Protein AF-A0A4U0RV69-F1 (afdb_monomer_lite)

Sequence (182 aa):
MWKTAVYDDPFEPPRWTAVFDYGVPEGLLGAFHQALDADYTAGDGYLSSDQPLAAAYLPLLNAGWTHAIGDRQQAFTAPGKLARLTHTHGLLRDDSFGWRLLAGPADSGGHWTAAFTARRPPQLIAAFTRALASPEPLARTADQLPLDNRPHLTITPTPAPTARTTNAPPTLRVPDPALPGG

InterPro domains:
  IPR005523 Domain of unknown function DUF317, SPDY [PF03771] (1-39)
  IPR005523 Domain of unknown function DUF317, SPDY [PF03771] (79-137)

Radius of gyration: 25.89 Å; chains: 1; bounding box: 80×69×62 Å

Organism: NCBI:txid2571141

pLDDT: mean 82.36, std 12.57, range [42.88, 96.06]

Secondary structure (DSSP, 8-state):
-EEEEE-SSTTSPPSEEEEE-TTS-HHHHHHHHHHHHHHHHHSGGGT---S-GGGGTHHHHHTT-EEEE-SSEEEEE-TTSSEEEEEE-SS--TTS--EEEEES-GGGT-SEEEEE-TTS-HHHHHHHHHHHH--PPPP--GGGS-GGGGGG----PPPPP------PPP---PPPPPPPP-

Structure (mmCIF, N/CA/C/O backbone):
data_AF-A0A4U0RV69-F1
#
_entry.id   AF-A0A4U0RV69-F1
#
loop_
_atom_site.group_PDB
_atom_site.id
_atom_site.type_symbol
_atom_site.label_atom_id
_atom_site.label_alt_id
_atom_site.label_comp_id
_atom_site.label_asym_id
_atom_site.label_entity_id
_atom_site.label_seq_id
_atom_site.pdbx_PDB_ins_code
_atom_site.Cartn_x
_atom_site.Cartn_y
_atom_site.Cartn_z
_atom_site.occupancy
_atom_site.B_iso_or_equiv
_atom_site.auth_seq_id
_atom_site.auth_comp_id
_atom_site.auth_asym_id
_atom_site.auth_atom_id
_atom_site.pdbx_PDB_model_num
ATOM 1 N N . MET A 1 1 ? 4.462 -12.480 9.997 1.00 82.31 1 MET A N 1
ATOM 2 C CA . MET A 1 1 ? 5.358 -11.961 8.982 1.00 82.31 1 MET A CA 1
ATOM 3 C C . MET A 1 1 ? 5.117 -12.810 7.767 1.00 82.31 1 MET A C 1
ATOM 5 O O . MET A 1 1 ? 5.396 -14.003 7.782 1.00 82.31 1 MET A O 1
ATOM 9 N N . TRP A 1 2 ? 4.519 -12.191 6.764 1.00 88.88 2 TRP A N 1
ATOM 10 C CA . TRP A 1 2 ? 4.210 -12.796 5.483 1.00 88.88 2 TRP A CA 1
ATOM 11 C C . TRP A 1 2 ? 5.180 -12.239 4.454 1.00 88.88 2 TRP A C 1
ATOM 13 O O . TRP A 1 2 ? 5.483 -11.044 4.457 1.00 88.88 2 TRP A O 1
ATOM 23 N N . LYS A 1 3 ? 5.677 -13.104 3.576 1.00 92.12 3 LYS A N 1
ATOM 24 C CA . LYS A 1 3 ? 6.551 -12.712 2.476 1.00 92.12 3 LYS A CA 1
ATOM 25 C C . LYS A 1 3 ? 6.004 -13.305 1.189 1.00 92.12 3 LYS A C 1
ATOM 27 O O . LYS A 1 3 ? 5.800 -14.511 1.106 1.00 92.12 3 LYS A O 1
ATOM 32 N N . THR A 1 4 ? 5.816 -12.458 0.188 1.00 91.88 4 THR A N 1
ATOM 33 C CA . THR A 1 4 ? 5.532 -12.870 -1.187 1.00 91.88 4 THR A CA 1
ATOM 34 C C . THR A 1 4 ? 6.711 -12.445 -2.043 1.00 91.88 4 THR A C 1
ATOM 36 O O . THR A 1 4 ? 7.092 -11.275 -2.040 1.00 91.88 4 THR A O 1
ATOM 39 N N . ALA A 1 5 ? 7.317 -13.396 -2.740 1.00 91.69 5 ALA A N 1
ATOM 40 C CA . ALA A 1 5 ? 8.430 -13.152 -3.641 1.00 91.69 5 ALA A CA 1
ATOM 41 C C . ALA A 1 5 ? 8.096 -13.777 -4.990 1.00 91.69 5 ALA A C 1
ATOM 43 O O . ALA A 1 5 ? 7.634 -14.915 -5.042 1.00 91.69 5 ALA A O 1
ATOM 44 N N . VAL A 1 6 ? 8.304 -13.010 -6.053 1.00 89.06 6 VAL A N 1
ATOM 45 C CA . VAL A 1 6 ? 8.087 -13.459 -7.425 1.00 89.06 6 VAL A CA 1
ATOM 46 C C . VAL A 1 6 ? 9.431 -13.569 -8.114 1.00 89.06 6 VAL A C 1
ATOM 48 O O . VAL A 1 6 ? 10.273 -12.683 -7.973 1.00 89.06 6 VAL A O 1
ATOM 51 N N . TYR A 1 7 ? 9.607 -14.658 -8.848 1.00 88.88 7 TYR A N 1
ATOM 52 C CA . TYR A 1 7 ? 10.827 -15.024 -9.550 1.00 88.88 7 TYR A CA 1
A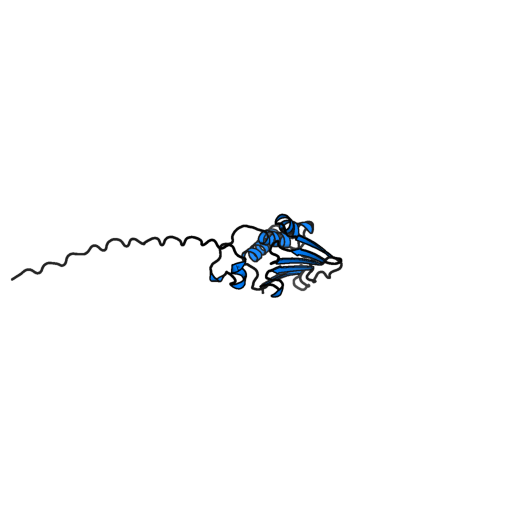TOM 53 C C . TYR A 1 7 ? 10.539 -15.066 -11.050 1.00 88.88 7 TYR A C 1
ATOM 55 O O . TYR A 1 7 ? 9.455 -15.488 -11.446 1.00 88.88 7 TYR A O 1
ATOM 63 N N . ASP A 1 8 ? 11.494 -14.593 -11.848 1.00 83.00 8 ASP A N 1
ATOM 64 C CA . ASP A 1 8 ? 11.508 -14.817 -13.301 1.00 83.00 8 ASP A CA 1
ATOM 65 C C . ASP A 1 8 ? 12.097 -16.211 -13.574 1.00 83.00 8 ASP A C 1
ATOM 67 O O . ASP A 1 8 ? 11.478 -17.059 -14.207 1.00 83.00 8 ASP A O 1
ATOM 71 N N . ASP A 1 9 ? 13.251 -16.477 -12.951 1.00 82.69 9 ASP A N 1
ATOM 72 C CA . ASP A 1 9 ? 13.915 -17.775 -12.880 1.00 82.69 9 ASP A CA 1
ATOM 73 C C . ASP A 1 9 ? 14.037 -18.224 -11.405 1.00 82.69 9 ASP A C 1
ATOM 75 O O . ASP A 1 9 ? 14.384 -17.408 -10.542 1.00 82.69 9 ASP A O 1
ATOM 79 N N . PRO A 1 10 ? 13.749 -19.499 -11.071 1.00 83.50 10 PRO A N 1
ATOM 80 C CA . PRO A 1 10 ? 13.739 -19.993 -9.690 1.00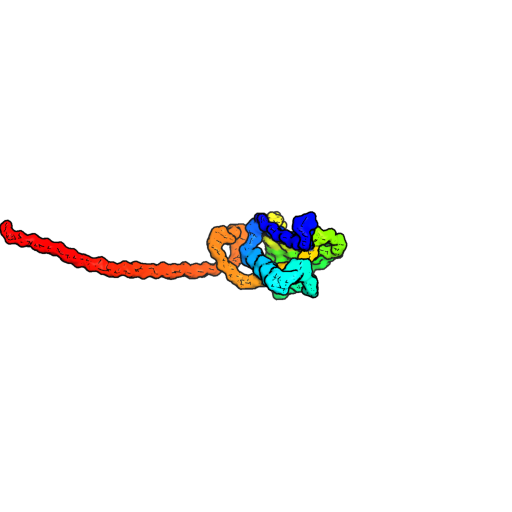 83.50 10 PRO A CA 1
ATOM 81 C C . PRO A 1 10 ? 15.110 -19.989 -8.992 1.00 83.50 10 PRO A C 1
ATOM 83 O O . PRO A 1 10 ? 15.160 -20.131 -7.769 1.00 83.50 10 PRO A O 1
ATOM 86 N N . PHE A 1 11 ? 16.210 -19.845 -9.733 1.00 86.19 11 PHE A N 1
ATOM 87 C CA . PHE A 1 11 ? 17.573 -19.791 -9.201 1.00 86.19 11 PHE A CA 1
ATOM 88 C C . PHE A 1 11 ? 18.143 -18.368 -9.149 1.00 86.19 11 PHE A C 1
ATOM 90 O O . PHE A 1 11 ? 19.214 -18.158 -8.573 1.00 86.19 11 PHE A O 1
ATOM 97 N N . GLU A 1 12 ? 17.435 -17.383 -9.702 1.00 85.25 12 GLU A N 1
ATOM 98 C CA . GLU A 1 12 ? 17.806 -15.974 -9.624 1.00 85.25 12 GLU A CA 1
ATOM 99 C C . GLU A 1 12 ? 17.235 -15.285 -8.372 1.00 85.25 12 GLU A C 1
ATOM 101 O O . GLU A 1 12 ? 16.312 -15.786 -7.718 1.00 85.25 12 GLU A O 1
ATOM 106 N N . PRO A 1 13 ? 17.768 -14.108 -7.986 1.00 85.12 13 PRO A N 1
ATOM 107 C CA . PRO A 1 13 ? 17.106 -13.256 -7.011 1.00 85.12 13 PRO A CA 1
ATOM 108 C C . PRO A 1 13 ? 15.658 -12.956 -7.429 1.00 85.12 13 PRO A C 1
ATOM 110 O O . PRO A 1 13 ? 15.371 -12.817 -8.620 1.00 85.12 13 PRO A O 1
ATOM 113 N N . PRO A 1 14 ? 14.734 -12.799 -6.466 1.00 88.00 14 PRO A N 1
ATOM 114 C CA . PRO A 1 14 ? 13.351 -12.514 -6.795 1.00 88.00 14 PRO A CA 1
ATOM 115 C C . PRO A 1 14 ? 13.258 -11.199 -7.564 1.00 88.00 14 PRO A C 1
ATOM 117 O O . PRO A 1 14 ? 13.802 -10.174 -7.146 1.00 88.00 14 PRO A O 1
ATOM 120 N N . ARG A 1 15 ? 12.488 -11.217 -8.648 1.00 88.44 15 ARG A N 1
ATOM 121 C CA . ARG A 1 15 ? 12.177 -10.045 -9.461 1.00 88.44 15 ARG A CA 1
ATOM 122 C C . ARG A 1 15 ? 11.581 -8.919 -8.622 1.00 88.44 15 ARG A C 1
ATOM 124 O O . ARG A 1 15 ? 11.888 -7.750 -8.845 1.00 88.44 15 ARG A O 1
ATOM 131 N N . TRP A 1 16 ? 10.744 -9.268 -7.648 1.00 92.00 16 TRP A N 1
ATOM 132 C CA . TRP A 1 16 ? 10.318 -8.358 -6.593 1.00 92.00 16 TRP A CA 1
ATOM 133 C C . TRP A 1 16 ? 9.903 -9.121 -5.337 1.00 92.00 16 TRP A C 1
ATOM 135 O O . TRP A 1 16 ? 9.567 -10.304 -5.366 1.00 92.00 16 TRP A O 1
ATOM 145 N N . THR A 1 17 ? 9.911 -8.421 -4.204 1.00 92.88 17 THR A N 1
ATOM 146 C CA . THR A 1 17 ? 9.474 -8.955 -2.911 1.00 92.88 17 THR A CA 1
ATOM 147 C C . THR A 1 17 ? 8.491 -7.998 -2.237 1.00 92.88 17 THR A C 1
ATOM 149 O O . THR A 1 17 ? 8.628 -6.771 -2.291 1.00 92.88 17 THR A O 1
ATOM 152 N N . ALA A 1 18 ? 7.480 -8.562 -1.585 1.00 93.69 18 ALA A N 1
ATOM 153 C CA . ALA A 1 18 ? 6.586 -7.907 -0.644 1.00 93.69 18 ALA A CA 1
ATOM 154 C C . ALA A 1 18 ? 6.718 -8.563 0.729 1.00 93.69 18 ALA A C 1
ATOM 156 O O . ALA A 1 18 ? 6.696 -9.787 0.843 1.00 93.69 18 ALA A O 1
ATOM 157 N N . VAL A 1 19 ? 6.867 -7.741 1.762 1.00 94.06 19 VAL A N 1
ATOM 158 C CA . VAL A 1 19 ? 6.947 -8.176 3.154 1.00 94.06 19 VAL A CA 1
ATOM 159 C C . VAL A 1 19 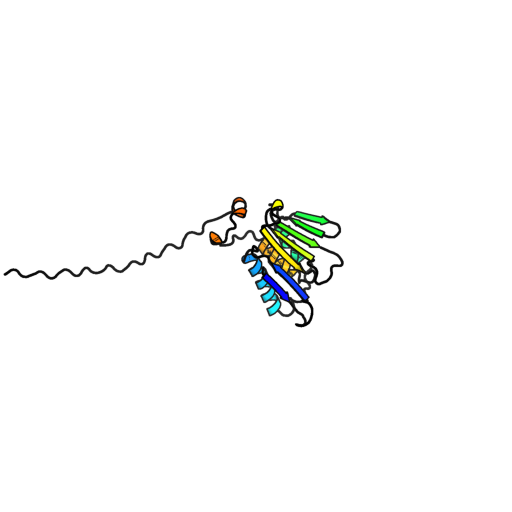? 5.869 -7.460 3.946 1.00 94.06 19 VAL A C 1
ATOM 161 O O . VAL A 1 19 ? 5.712 -6.246 3.822 1.00 94.06 19 VAL A O 1
ATOM 164 N N . PHE A 1 20 ? 5.158 -8.214 4.771 1.00 92.69 20 PHE A N 1
ATOM 165 C CA . PHE A 1 20 ? 4.079 -7.732 5.619 1.00 92.69 20 PHE A CA 1
ATOM 166 C C . PHE A 1 20 ? 4.298 -8.239 7.039 1.00 92.69 20 PHE A C 1
ATOM 168 O O . PHE A 1 20 ? 4.572 -9.426 7.253 1.00 92.69 20 PHE A O 1
ATOM 175 N N . ASP A 1 21 ? 4.174 -7.357 8.019 1.00 90.00 21 ASP A N 1
ATOM 176 C CA . ASP A 1 21 ? 4.198 -7.757 9.421 1.00 90.00 21 ASP A CA 1
ATOM 177 C C . ASP A 1 21 ? 2.917 -8.525 9.820 1.00 90.00 21 ASP A C 1
ATOM 179 O O . ASP A 1 21 ? 1.919 -8.514 9.102 1.00 90.00 21 ASP A O 1
ATOM 183 N N . TYR A 1 22 ? 2.932 -9.219 10.962 1.00 81.69 22 TYR A N 1
ATOM 184 C CA . TYR A 1 22 ? 1.778 -9.936 11.517 1.00 81.69 22 TYR A CA 1
ATOM 185 C C . TYR A 1 22 ? 0.579 -9.022 11.800 1.00 81.69 22 TYR A C 1
ATOM 187 O O . TYR A 1 22 ? -0.550 -9.497 11.770 1.00 81.69 22 TYR A O 1
ATOM 195 N N . GLY A 1 23 ? 0.812 -7.734 12.064 1.00 82.56 23 GLY A N 1
ATOM 196 C CA . GLY A 1 23 ? -0.250 -6.774 12.366 1.00 82.56 23 GLY A CA 1
ATOM 197 C C . GLY A 1 23 ? -0.960 -6.185 11.143 1.00 82.56 23 GLY A C 1
ATOM 198 O O . GLY A 1 23 ? -1.872 -5.381 11.323 1.00 82.56 23 GLY A O 1
ATOM 199 N N . VAL A 1 24 ? -0.551 -6.533 9.913 1.00 86.44 24 VAL A N 1
ATOM 200 C CA . VAL A 1 24 ? -1.219 -6.042 8.698 1.00 86.44 24 VAL A CA 1
ATOM 201 C C . VAL A 1 24 ? -2.630 -6.637 8.621 1.00 86.44 24 VAL A C 1
ATOM 203 O O . VAL A 1 24 ? -2.755 -7.862 8.598 1.00 86.44 24 VAL A O 1
ATOM 206 N N . PRO A 1 25 ? -3.688 -5.807 8.537 1.00 86.12 25 PRO A N 1
ATOM 207 C CA . PRO A 1 25 ? -5.055 -6.299 8.438 1.00 86.12 25 PRO A CA 1
ATOM 208 C C . PRO A 1 25 ? -5.289 -7.242 7.253 1.00 86.12 25 PRO A C 1
ATOM 210 O O . PRO A 1 25 ? -4.842 -6.979 6.134 1.00 86.12 25 PRO A O 1
ATOM 213 N N . GLU A 1 26 ? -6.084 -8.285 7.483 1.00 86.31 26 GLU A N 1
ATOM 214 C CA . GLU A 1 26 ? -6.423 -9.323 6.507 1.00 86.31 26 GLU A CA 1
ATOM 215 C C . GLU A 1 26 ? -7.032 -8.763 5.219 1.00 86.31 26 GLU A C 1
ATOM 217 O O . GLU A 1 26 ? -6.685 -9.221 4.135 1.00 86.31 26 GLU A O 1
ATOM 222 N N . GLY A 1 27 ? -7.866 -7.722 5.307 1.00 87.00 27 GLY A N 1
ATOM 223 C CA . GLY A 1 27 ? -8.446 -7.078 4.126 1.00 87.00 27 GLY A CA 1
ATOM 224 C C . GLY A 1 27 ? -7.405 -6.425 3.209 1.00 87.00 27 GLY A C 1
ATOM 225 O O . GLY A 1 27 ? -7.550 -6.464 1.990 1.00 87.00 27 GLY A O 1
ATOM 226 N N . LEU A 1 28 ? -6.317 -5.881 3.770 1.00 90.88 28 LEU A N 1
ATOM 227 C CA . LEU A 1 28 ? -5.228 -5.307 2.971 1.00 90.88 28 LEU A CA 1
ATOM 228 C C . LEU A 1 28 ? -4.410 -6.399 2.283 1.00 90.88 28 LEU A C 1
ATOM 230 O O . LEU A 1 28 ? -4.051 -6.263 1.113 1.00 90.88 28 LEU A O 1
ATOM 234 N N . LEU A 1 29 ? -4.127 -7.482 3.010 1.00 91.25 29 LEU A N 1
ATOM 235 C CA . LEU A 1 29 ? -3.412 -8.631 2.467 1.00 91.25 29 LEU A CA 1
ATOM 236 C C . LEU A 1 29 ? -4.235 -9.307 1.359 1.00 91.25 29 LEU A C 1
ATOM 238 O O . LEU A 1 29 ? -3.716 -9.553 0.274 1.00 91.25 29 LEU A O 1
ATOM 242 N N . GLY A 1 30 ? -5.535 -9.500 1.596 1.00 91.75 30 GLY A N 1
ATOM 243 C CA . GLY A 1 30 ? -6.481 -10.053 0.631 1.00 91.75 30 GLY A CA 1
ATOM 244 C C . GLY A 1 30 ? -6.583 -9.213 -0.639 1.00 91.75 30 GLY A C 1
ATOM 245 O O . GLY A 1 30 ? -6.475 -9.762 -1.729 1.00 91.75 30 GLY A O 1
ATOM 246 N N . ALA A 1 31 ? -6.693 -7.886 -0.527 1.00 92.75 31 ALA A N 1
ATOM 247 C CA . ALA A 1 31 ? -6.717 -7.003 -1.695 1.00 92.75 31 ALA A CA 1
ATOM 248 C C . ALA A 1 31 ? -5.420 -7.076 -2.521 1.00 92.75 31 ALA A C 1
ATOM 250 O O . ALA A 1 31 ? -5.464 -7.053 -3.752 1.00 92.75 31 ALA A O 1
ATOM 251 N N . PHE A 1 32 ? -4.262 -7.191 -1.860 1.00 93.94 32 PHE A N 1
ATOM 252 C CA . PHE A 1 32 ? -2.979 -7.377 -2.540 1.00 93.94 32 PHE A CA 1
ATOM 253 C C . PHE A 1 32 ? -2.918 -8.718 -3.280 1.00 93.94 32 PHE A C 1
ATOM 255 O O . PHE A 1 32 ? -2.551 -8.751 -4.454 1.00 93.94 32 PHE A O 1
ATOM 262 N N . HIS A 1 33 ? -3.284 -9.820 -2.619 1.00 93.69 33 HIS A N 1
ATOM 263 C CA . HIS A 1 33 ? -3.243 -11.149 -3.234 1.00 93.69 33 HIS A CA 1
ATOM 264 C C . HIS A 1 33 ? -4.304 -11.333 -4.314 1.00 93.69 33 HIS A C 1
ATOM 266 O O . HIS A 1 33 ? -4.022 -11.989 -5.306 1.00 93.69 33 HIS A O 1
ATOM 272 N N . GLN A 1 34 ? -5.472 -10.706 -4.186 1.00 94.25 34 GLN A N 1
ATOM 273 C CA . GLN A 1 34 ? -6.495 -10.715 -5.229 1.00 94.25 34 GLN A CA 1
ATOM 274 C C . GLN A 1 34 ? -6.025 -9.984 -6.492 1.00 94.25 34 GLN A C 1
ATOM 276 O O . GLN A 1 34 ? -6.253 -10.463 -7.598 1.00 94.25 34 GLN A O 1
ATOM 281 N N . ALA A 1 35 ? -5.348 -8.841 -6.345 1.00 93.06 35 ALA A N 1
ATOM 282 C CA . ALA A 1 35 ? -4.754 -8.149 -7.487 1.00 93.06 35 ALA A CA 1
ATOM 283 C C . ALA A 1 35 ? -3.627 -8.973 -8.126 1.00 93.06 35 ALA A C 1
ATOM 285 O O . ALA A 1 35 ? -3.537 -9.043 -9.346 1.00 93.06 35 ALA A O 1
ATOM 286 N N . LEU A 1 36 ? -2.807 -9.637 -7.304 1.00 92.75 36 LEU A N 1
ATOM 287 C CA . LEU A 1 36 ? -1.762 -10.538 -7.785 1.00 92.75 36 LEU A CA 1
ATOM 288 C C . LEU A 1 36 ? -2.338 -11.724 -8.570 1.00 92.75 36 LEU A C 1
ATOM 290 O O . LEU A 1 36 ? -1.811 -12.059 -9.624 1.00 92.75 36 LEU A O 1
ATOM 294 N N . ASP A 1 37 ? -3.407 -12.338 -8.069 1.00 93.81 37 ASP A N 1
ATOM 295 C CA . ASP A 1 37 ? -4.096 -13.462 -8.711 1.00 93.81 37 ASP A CA 1
ATOM 296 C C . ASP A 1 37 ? -4.745 -13.055 -10.042 1.00 93.81 37 ASP A C 1
ATOM 298 O O . ASP A 1 37 ? -4.617 -13.758 -11.047 1.00 93.81 37 ASP A O 1
ATOM 302 N N . ALA A 1 38 ? -5.371 -11.875 -10.081 1.00 91.06 38 ALA A N 1
ATOM 303 C CA . ALA A 1 38 ? -5.932 -11.317 -11.306 1.00 91.06 38 ALA A CA 1
ATOM 304 C C . ALA A 1 38 ? -4.846 -11.059 -12.363 1.00 91.06 38 ALA A C 1
ATOM 306 O O . ALA A 1 38 ? -5.008 -11.461 -13.515 1.00 91.06 38 ALA A O 1
ATOM 307 N N . ASP A 1 39 ? -3.729 -10.443 -11.965 1.00 90.19 39 ASP A N 1
ATOM 308 C CA . ASP A 1 39 ? -2.601 -10.171 -12.859 1.00 90.19 39 ASP A CA 1
ATOM 309 C C . ASP A 1 39 ? -1.943 -11.467 -13.352 1.00 90.19 39 ASP A C 1
ATOM 311 O O . ASP A 1 39 ? -1.604 -11.558 -14.528 1.00 90.19 39 ASP A O 1
ATOM 315 N N . TYR A 1 40 ? -1.801 -12.468 -12.478 1.00 88.56 40 TYR A N 1
ATOM 316 C CA . TYR A 1 40 ? -1.278 -13.794 -12.817 1.00 88.56 40 TYR A CA 1
ATOM 317 C C . TYR A 1 40 ? -2.178 -14.532 -13.813 1.00 88.56 40 TYR A C 1
ATOM 319 O O . TYR A 1 40 ? -1.701 -15.116 -14.783 1.00 88.56 40 TYR A O 1
ATOM 327 N N . THR A 1 41 ? -3.495 -14.473 -13.610 1.00 90.62 41 THR A N 1
ATOM 328 C CA . THR A 1 41 ? -4.474 -15.112 -14.501 1.00 90.62 41 THR A CA 1
ATOM 329 C C . THR A 1 41 ? -4.541 -14.420 -15.865 1.00 90.62 41 THR A C 1
ATOM 331 O O . THR A 1 41 ? -4.780 -15.071 -16.882 1.00 90.62 41 THR A O 1
ATOM 334 N N . ALA A 1 42 ? -4.328 -13.102 -15.903 1.00 87.50 42 ALA A N 1
ATOM 335 C CA . ALA A 1 42 ? -4.322 -12.318 -17.135 1.00 87.50 42 ALA A CA 1
ATOM 336 C C . ALA A 1 42 ? -3.029 -12.473 -17.960 1.00 87.50 42 ALA A C 1
ATOM 338 O O . ALA A 1 42 ? -3.030 -12.133 -19.145 1.00 87.50 42 ALA A O 1
ATOM 339 N N . GLY A 1 43 ? -1.942 -12.973 -17.362 1.00 86.69 43 GLY A N 1
ATOM 340 C CA . GLY A 1 43 ? -0.644 -13.176 -18.006 1.00 86.69 43 GLY A CA 1
ATOM 341 C C . GLY A 1 43 ? 0.507 -12.658 -17.143 1.00 86.69 43 GLY A C 1
ATOM 342 O O . GLY A 1 43 ? 0.538 -12.868 -15.938 1.00 86.69 43 GLY A O 1
ATOM 343 N N . ASP A 1 44 ? 1.455 -11.940 -17.746 1.00 84.31 44 ASP A N 1
ATOM 344 C CA . ASP A 1 44 ? 2.697 -11.519 -17.075 1.00 84.31 44 ASP A CA 1
ATOM 345 C C . ASP A 1 44 ? 2.602 -10.150 -16.367 1.00 84.31 44 ASP A C 1
ATOM 347 O O . ASP A 1 44 ? 3.618 -9.563 -15.977 1.00 84.31 44 ASP A O 1
ATOM 351 N N . GLY A 1 45 ? 1.389 -9.619 -16.164 1.00 80.88 45 GLY A N 1
ATOM 352 C CA . GLY A 1 45 ? 1.162 -8.308 -15.528 1.00 80.88 45 GLY A CA 1
ATOM 353 C C . GLY A 1 45 ? 1.705 -8.218 -14.094 1.00 80.88 45 GLY A C 1
ATOM 354 O O . GLY A 1 45 ? 2.063 -7.146 -13.601 1.00 80.88 45 GLY A O 1
ATOM 355 N N . TYR A 1 46 ? 1.860 -9.367 -13.434 1.00 82.00 46 TYR A N 1
ATOM 356 C CA . TYR A 1 46 ? 2.465 -9.473 -12.109 1.00 82.00 46 TYR A CA 1
ATOM 357 C C . TYR A 1 46 ? 4.000 -9.355 -12.135 1.00 82.00 46 TYR A C 1
ATOM 359 O O . TYR A 1 46 ? 4.612 -9.111 -11.093 1.00 82.00 46 TYR A O 1
ATOM 367 N N . LEU A 1 47 ? 4.651 -9.516 -13.295 1.00 84.31 47 LEU A N 1
ATOM 368 C CA . LEU A 1 47 ? 6.100 -9.351 -13.476 1.00 84.31 47 LEU A CA 1
ATOM 369 C C . LEU A 1 47 ? 6.460 -7.917 -13.872 1.00 84.31 47 LEU A C 1
ATOM 371 O O . LEU A 1 47 ? 7.519 -7.404 -13.489 1.00 84.31 47 LEU A O 1
ATOM 375 N N . SER A 1 48 ? 5.617 -7.262 -14.665 1.00 78.94 48 SER A N 1
ATOM 376 C CA . SER A 1 48 ? 5.847 -5.907 -15.160 1.00 78.94 48 SER A CA 1
ATOM 377 C C . SER A 1 48 ? 4.530 -5.190 -15.407 1.00 78.94 48 SER A C 1
ATOM 379 O O . SER A 1 48 ? 3.518 -5.814 -15.691 1.00 78.94 48 SER A O 1
ATOM 381 N N . SER A 1 49 ? 4.556 -3.868 -15.310 1.00 78.50 49 SER A N 1
ATOM 382 C CA . SER A 1 49 ? 3.374 -3.043 -15.485 1.00 78.50 49 SER A CA 1
ATOM 383 C C . SER A 1 49 ? 3.688 -1.818 -16.309 1.00 78.50 49 SER A C 1
ATOM 385 O O . SER A 1 49 ? 4.754 -1.217 -16.165 1.00 78.50 49 SER A O 1
ATOM 387 N N . ASP A 1 50 ? 2.726 -1.459 -17.148 1.00 80.56 50 ASP A N 1
ATOM 388 C CA . ASP A 1 50 ? 2.687 -0.213 -17.900 1.00 80.56 50 ASP A CA 1
ATOM 389 C C . ASP A 1 50 ? 2.092 0.945 -17.084 1.00 80.56 50 ASP A C 1
ATOM 391 O O . ASP A 1 50 ? 2.106 2.096 -17.528 1.00 80.56 50 ASP A O 1
ATOM 395 N N . GLN A 1 51 ? 1.576 0.662 -15.882 1.00 83.00 51 GLN A N 1
ATOM 396 C CA . GLN A 1 51 ? 0.898 1.659 -15.077 1.00 83.00 51 GLN A CA 1
ATOM 397 C C . GLN A 1 51 ? 1.874 2.731 -14.600 1.00 83.00 51 GLN A C 1
ATOM 399 O O . GLN A 1 51 ? 2.973 2.425 -14.121 1.00 83.00 51 GLN A O 1
ATOM 404 N N . PRO A 1 52 ? 1.459 4.009 -14.644 1.00 87.69 52 PRO A N 1
ATOM 405 C CA . PRO A 1 52 ? 2.266 5.073 -14.089 1.00 87.69 52 PRO A CA 1
ATOM 406 C C . PRO A 1 52 ? 2.441 4.851 -12.588 1.00 87.69 52 PRO A C 1
ATOM 408 O O . PRO A 1 52 ? 1.510 4.459 -11.884 1.00 87.69 52 PRO A O 1
ATOM 411 N N . LEU A 1 53 ? 3.617 5.207 -12.073 1.00 86.69 53 LEU A N 1
ATOM 412 C CA . LEU A 1 53 ? 3.927 5.148 -10.643 1.00 86.69 53 LEU A CA 1
ATOM 413 C C . LEU A 1 53 ? 2.857 5.838 -9.777 1.00 86.69 53 LEU A C 1
ATOM 415 O O . LEU A 1 53 ? 2.555 5.385 -8.676 1.00 86.69 53 LEU A O 1
ATOM 419 N N . ALA A 1 54 ? 2.249 6.905 -10.307 1.00 90.44 54 ALA A N 1
ATOM 420 C CA . ALA A 1 54 ? 1.164 7.635 -9.665 1.00 90.44 54 ALA A CA 1
ATOM 421 C C . ALA A 1 54 ? -0.033 6.757 -9.281 1.00 90.44 54 ALA A C 1
ATOM 423 O O . ALA A 1 54 ? -0.653 7.006 -8.247 1.00 90.44 54 ALA A O 1
ATOM 424 N N . ALA A 1 55 ? -0.320 5.692 -10.036 1.00 91.75 55 ALA A N 1
ATOM 425 C CA . ALA A 1 55 ? -1.389 4.752 -9.712 1.00 91.75 55 ALA A CA 1
ATOM 426 C C . ALA A 1 55 ? -1.235 4.164 -8.298 1.00 91.75 55 ALA A C 1
ATOM 428 O O . ALA A 1 55 ? -2.236 3.937 -7.621 1.00 91.75 55 ALA A O 1
ATOM 429 N N . ALA A 1 56 ? 0.003 3.996 -7.818 1.00 91.88 56 ALA A N 1
ATOM 430 C CA . ALA A 1 56 ? 0.294 3.446 -6.500 1.00 91.88 56 ALA A CA 1
ATOM 431 C C . ALA A 1 56 ? -0.187 4.335 -5.339 1.00 91.88 56 ALA A C 1
ATOM 433 O O . ALA A 1 56 ? -0.549 3.803 -4.292 1.00 91.88 56 ALA A O 1
ATOM 434 N N . TYR A 1 57 ? -0.204 5.666 -5.490 1.00 92.81 57 TYR A N 1
ATOM 435 C CA . TYR A 1 57 ? -0.517 6.604 -4.396 1.00 92.81 57 TYR A CA 1
ATOM 436 C C . TYR A 1 57 ? -1.712 7.526 -4.654 1.00 92.81 57 TYR A C 1
ATOM 438 O O . TYR A 1 57 ? -2.199 8.149 -3.710 1.00 92.81 57 TYR A O 1
ATOM 446 N N . LEU A 1 58 ? -2.237 7.592 -5.881 1.00 94.75 58 LEU A N 1
ATOM 447 C CA . LEU A 1 58 ? -3.457 8.347 -6.190 1.00 94.75 58 LEU A CA 1
ATOM 448 C C . LEU A 1 58 ? -4.646 8.012 -5.266 1.00 94.75 58 LEU A C 1
ATOM 450 O O . LEU A 1 58 ? -5.306 8.954 -4.826 1.00 94.75 58 LEU A O 1
ATOM 454 N N . PRO A 1 59 ? -4.911 6.740 -4.886 1.00 95.31 59 PRO A N 1
ATOM 455 C CA . PRO A 1 59 ? -5.985 6.433 -3.940 1.00 95.31 59 PRO A CA 1
ATOM 456 C C . PRO A 1 59 ? -5.825 7.131 -2.582 1.00 95.31 59 PRO A C 1
ATOM 458 O O . PRO A 1 59 ? -6.813 7.570 -2.001 1.00 95.31 59 PRO A O 1
ATOM 461 N N . LEU A 1 60 ? -4.587 7.285 -2.097 1.00 95.19 60 LEU A N 1
ATOM 462 C CA . LEU A 1 60 ? -4.306 7.958 -0.826 1.00 95.19 60 LEU A CA 1
ATOM 463 C C . LEU A 1 60 ? -4.585 9.458 -0.922 1.00 95.19 60 LEU A C 1
ATOM 465 O O . LEU A 1 60 ? -5.222 10.028 -0.038 1.00 95.19 60 LEU A O 1
ATOM 469 N N . LEU A 1 61 ? -4.140 10.089 -2.013 1.00 95.31 61 LEU A N 1
ATOM 470 C CA . LEU A 1 61 ? -4.392 11.510 -2.266 1.00 95.31 61 LEU A CA 1
ATOM 471 C C . LEU A 1 61 ? -5.892 11.801 -2.359 1.00 95.31 61 LEU A C 1
ATOM 473 O O . LEU A 1 61 ? -6.373 12.751 -1.747 1.00 95.31 61 LEU A O 1
ATOM 477 N N . ASN A 1 62 ? -6.641 10.940 -3.052 1.00 94.69 62 ASN A N 1
ATOM 478 C CA . ASN A 1 62 ? -8.096 11.056 -3.160 1.00 94.69 62 ASN A CA 1
ATOM 479 C C . ASN A 1 62 ? -8.806 10.877 -1.807 1.00 94.69 62 ASN A C 1
ATOM 481 O O . ASN A 1 62 ? -9.860 11.466 -1.592 1.00 94.69 62 ASN A O 1
ATOM 485 N N . ALA A 1 63 ? -8.218 10.116 -0.880 1.00 93.25 63 ALA A N 1
ATOM 486 C CA . ALA A 1 63 ? -8.690 9.976 0.498 1.00 93.25 63 ALA A CA 1
ATOM 487 C C . ALA A 1 63 ? -8.174 11.078 1.447 1.00 93.25 63 ALA A C 1
ATOM 489 O O . ALA A 1 63 ? -8.282 10.955 2.668 1.00 93.25 63 ALA A O 1
ATOM 490 N N . GLY A 1 64 ? -7.591 12.154 0.909 1.00 94.31 64 GLY A N 1
ATOM 491 C CA . GLY A 1 64 ? -7.165 13.322 1.680 1.00 94.31 64 GLY A CA 1
ATOM 492 C C . GLY A 1 64 ? -5.836 13.155 2.417 1.00 94.31 64 GLY A C 1
ATOM 493 O O . GLY A 1 64 ? -5.534 13.946 3.311 1.00 94.31 64 GLY A O 1
ATOM 494 N N . TRP A 1 65 ? -5.028 12.147 2.075 1.00 96.06 65 TRP A N 1
ATOM 495 C CA . TRP A 1 65 ? -3.680 12.035 2.629 1.00 96.06 65 TRP A CA 1
ATOM 496 C C . TRP A 1 65 ? -2.825 13.223 2.188 1.00 96.06 65 TRP A C 1
ATOM 498 O O . TRP A 1 65 ? -2.864 13.658 1.038 1.00 96.06 65 TRP A O 1
ATOM 508 N N . THR A 1 66 ? -2.009 13.729 3.107 1.00 95.81 66 THR A N 1
ATOM 509 C CA . THR A 1 66 ? -1.077 14.821 2.811 1.00 95.81 66 THR A CA 1
ATOM 510 C C . THR A 1 66 ? 0.162 14.279 2.115 1.00 95.81 66 THR A C 1
ATOM 512 O O . THR A 1 66 ? 0.616 13.182 2.433 1.00 95.81 66 THR A O 1
ATOM 515 N N . HIS A 1 67 ? 0.720 15.048 1.182 1.00 96.00 67 HIS A N 1
ATOM 516 C CA . HIS A 1 67 ? 1.898 14.672 0.404 1.00 96.00 67 HIS A CA 1
ATOM 517 C C . HIS A 1 67 ? 3.055 15.623 0.703 1.00 96.00 67 HIS A C 1
ATOM 519 O O . HIS A 1 67 ? 2.913 16.838 0.579 1.00 96.00 67 HIS A O 1
ATOM 525 N N . ALA A 1 68 ? 4.197 15.063 1.086 1.00 94.19 68 ALA A N 1
ATOM 526 C CA . ALA A 1 68 ? 5.443 15.782 1.293 1.00 94.19 68 ALA A CA 1
ATOM 527 C C . ALA A 1 68 ? 6.521 15.204 0.377 1.00 94.19 68 ALA A C 1
ATOM 529 O O . ALA A 1 68 ? 6.736 13.993 0.350 1.00 94.19 68 ALA A O 1
ATOM 530 N N . ILE A 1 69 ? 7.211 16.078 -0.350 1.00 92.50 69 ILE A N 1
ATOM 531 C CA . ILE A 1 69 ? 8.308 15.709 -1.242 1.00 92.50 69 ILE A CA 1
ATOM 532 C C . ILE A 1 69 ? 9.605 16.198 -0.602 1.00 92.50 69 ILE A C 1
ATOM 534 O O . ILE A 1 69 ? 9.738 17.379 -0.290 1.00 92.50 69 ILE A O 1
ATOM 538 N N . GLY A 1 70 ? 10.545 15.285 -0.402 1.00 89.12 70 GLY A N 1
ATOM 539 C CA . GLY A 1 70 ? 11.936 15.576 -0.081 1.00 89.12 70 GLY A CA 1
ATOM 540 C C . GLY A 1 70 ? 12.865 15.100 -1.197 1.00 89.12 70 GLY A C 1
ATOM 541 O O . GLY A 1 70 ? 12.436 14.466 -2.161 1.00 89.12 70 GLY A O 1
ATOM 542 N N . ASP A 1 71 ? 14.161 15.359 -1.039 1.00 85.31 71 ASP A N 1
ATOM 543 C CA . ASP A 1 71 ? 15.160 15.172 -2.101 1.00 85.31 71 ASP A CA 1
ATOM 544 C C . ASP A 1 71 ? 15.174 13.761 -2.706 1.00 85.31 71 ASP A C 1
ATOM 546 O O . ASP A 1 71 ? 15.253 13.596 -3.922 1.00 85.31 71 ASP A O 1
ATOM 550 N N . ARG A 1 72 ? 15.077 12.727 -1.861 1.00 87.00 72 ARG A N 1
ATOM 551 C CA . ARG A 1 72 ? 15.125 11.306 -2.265 1.00 87.00 72 ARG A CA 1
ATOM 552 C C . ARG A 1 72 ? 13.900 10.497 -1.855 1.00 87.00 72 ARG A C 1
ATOM 554 O O . ARG A 1 72 ? 13.849 9.295 -2.100 1.00 87.00 72 ARG A O 1
ATOM 561 N N . GLN A 1 73 ? 12.939 11.129 -1.192 1.00 90.38 73 GLN A N 1
ATOM 562 C CA . GLN A 1 73 ? 11.750 10.453 -0.697 1.00 90.38 73 GLN A CA 1
ATOM 563 C C . GLN A 1 73 ? 10.521 11.325 -0.854 1.00 90.38 73 GLN A C 1
ATOM 565 O O . GLN A 1 73 ? 10.560 12.520 -0.587 1.00 90.38 73 GLN A O 1
ATOM 570 N N . GLN A 1 74 ? 9.414 10.697 -1.210 1.00 93.38 74 GLN A N 1
ATOM 571 C CA . GLN A 1 74 ? 8.082 11.260 -1.066 1.00 93.38 74 GLN A CA 1
ATOM 572 C C . GLN A 1 74 ? 7.345 10.504 0.040 1.00 93.38 74 GLN A C 1
ATOM 574 O O . GLN A 1 74 ? 7.479 9.284 0.178 1.00 93.38 74 GLN A O 1
ATOM 579 N N . ALA A 1 75 ? 6.592 11.233 0.851 1.00 94.31 75 ALA A N 1
ATOM 580 C CA . ALA A 1 75 ? 5.830 10.692 1.958 1.00 94.31 75 ALA A CA 1
ATOM 581 C C . ALA A 1 75 ? 4.363 11.101 1.840 1.00 94.31 75 ALA A C 1
ATOM 583 O O . ALA A 1 75 ? 4.048 12.268 1.618 1.00 94.31 75 ALA A O 1
ATOM 584 N N . PHE A 1 76 ? 3.478 10.136 2.050 1.00 95.38 76 PHE A N 1
ATOM 585 C CA . PHE A 1 76 ? 2.040 10.326 2.129 1.00 95.38 76 PHE A CA 1
ATOM 586 C C . PHE A 1 76 ? 1.604 10.026 3.554 1.00 95.38 76 PHE A C 1
ATOM 588 O O . PHE A 1 76 ? 1.887 8.938 4.050 1.00 95.38 76 PHE A O 1
ATOM 595 N N . THR A 1 77 ? 0.924 10.959 4.215 1.00 93.94 77 THR A N 1
ATOM 596 C CA . THR A 1 77 ? 0.511 10.807 5.619 1.00 93.94 77 THR A CA 1
ATOM 597 C C . THR A 1 77 ? -1.003 10.883 5.744 1.00 93.94 77 THR A C 1
ATOM 599 O O . THR A 1 77 ? -1.618 11.828 5.246 1.00 93.94 77 THR A O 1
ATOM 602 N N . ALA A 1 78 ? -1.592 9.905 6.434 1.00 92.19 78 ALA A N 1
ATOM 603 C CA . ALA A 1 78 ? -3.027 9.844 6.679 1.00 92.19 78 ALA A CA 1
ATOM 604 C C . ALA A 1 78 ? -3.527 11.095 7.427 1.00 92.19 78 ALA A C 1
ATOM 606 O O . ALA A 1 78 ? -2.791 11.621 8.269 1.00 92.19 78 ALA A O 1
ATOM 607 N N . PRO A 1 79 ? -4.782 11.535 7.216 1.00 87.81 79 PRO A N 1
ATOM 608 C CA . PRO A 1 79 ? -5.358 12.686 7.921 1.00 87.81 79 PRO A CA 1
ATOM 609 C C . PRO A 1 79 ? -5.247 12.597 9.453 1.00 87.81 79 PRO A C 1
ATOM 611 O O . PRO A 1 79 ? -4.933 13.583 10.114 1.00 87.81 79 PRO A O 1
ATOM 614 N N . GLY A 1 80 ? -5.420 11.395 10.016 1.00 84.44 80 GLY A N 1
ATOM 615 C CA . GLY A 1 80 ? -5.268 11.133 11.453 1.00 84.44 80 GLY A CA 1
ATOM 616 C C . GLY A 1 80 ? -3.821 10.993 11.938 1.00 84.44 80 GLY A C 1
ATOM 617 O O . GLY A 1 80 ? -3.607 10.757 13.118 1.00 84.44 80 GLY A O 1
ATOM 618 N N . LYS A 1 81 ? -2.823 11.101 11.048 1.00 84.56 81 LYS A N 1
ATOM 619 C CA . LYS A 1 81 ? -1.382 10.900 11.320 1.00 84.56 81 LYS A CA 1
ATOM 620 C C . LYS A 1 81 ? -1.016 9.530 11.908 1.00 84.56 81 LYS A C 1
ATOM 622 O O . LYS A 1 81 ? 0.079 9.353 12.427 1.00 84.56 81 LYS A O 1
ATOM 627 N N . LEU A 1 82 ? -1.912 8.556 11.762 1.00 85.69 82 LEU A N 1
ATOM 628 C CA . LEU A 1 82 ? -1.733 7.174 12.210 1.00 85.69 82 LEU A CA 1
ATOM 629 C C . LEU A 1 82 ? -1.177 6.261 11.117 1.00 85.69 82 LEU A C 1
ATOM 631 O O . LEU A 1 82 ? -1.049 5.067 11.337 1.00 85.69 82 LEU A O 1
ATOM 635 N N . ALA A 1 83 ? -0.901 6.764 9.918 1.00 90.69 83 ALA A N 1
ATOM 636 C CA . ALA A 1 83 ? -0.256 5.970 8.885 1.00 90.69 83 ALA A CA 1
ATOM 637 C C . ALA A 1 83 ? 0.557 6.853 7.947 1.00 90.69 83 ALA A C 1
ATOM 639 O O . ALA A 1 83 ? 0.196 8.004 7.682 1.00 90.69 83 ALA A O 1
ATOM 640 N N . ARG A 1 84 ? 1.662 6.301 7.449 1.00 92.81 84 ARG A N 1
ATOM 641 C CA . ARG A 1 84 ? 2.569 6.973 6.529 1.00 92.81 84 ARG A CA 1
ATOM 642 C C . ARG A 1 84 ? 3.122 5.999 5.501 1.00 92.81 84 ARG A C 1
ATOM 644 O O . ARG A 1 84 ? 3.784 5.029 5.866 1.00 92.81 84 ARG A O 1
ATOM 651 N N . LEU A 1 85 ? 2.890 6.289 4.224 1.00 94.12 85 LEU A N 1
ATOM 652 C CA . LEU A 1 85 ? 3.549 5.633 3.097 1.00 94.12 85 LEU A CA 1
ATOM 653 C C . LEU A 1 85 ? 4.768 6.462 2.703 1.00 94.12 85 LEU A C 1
ATOM 655 O O . LEU A 1 85 ? 4.671 7.676 2.561 1.00 94.12 85 LEU A O 1
ATOM 659 N N . THR A 1 86 ? 5.906 5.824 2.489 1.00 93.75 86 THR A N 1
ATOM 660 C CA . THR A 1 86 ? 7.120 6.454 1.981 1.00 93.75 86 THR A CA 1
ATOM 661 C C . THR A 1 86 ? 7.570 5.723 0.732 1.00 93.75 86 THR A C 1
ATOM 663 O O . THR A 1 86 ? 7.680 4.496 0.727 1.00 93.75 86 THR A O 1
ATOM 666 N N . HIS A 1 87 ? 7.858 6.489 -0.310 1.00 93.38 87 HIS A N 1
ATOM 667 C CA . HIS A 1 87 ? 8.487 6.003 -1.522 1.00 93.38 87 HIS A CA 1
ATOM 668 C C . HIS A 1 87 ? 9.840 6.688 -1.693 1.00 93.38 87 HIS A C 1
ATOM 670 O O . HIS A 1 87 ? 9.933 7.912 -1.666 1.00 93.38 87 HIS A O 1
ATOM 676 N N . THR A 1 88 ? 10.892 5.889 -1.824 1.00 90.75 88 THR A N 1
ATOM 677 C CA . THR A 1 88 ? 12.255 6.342 -2.087 1.00 90.75 88 THR A CA 1
ATOM 678 C C . THR A 1 88 ? 12.491 6.295 -3.586 1.00 90.75 88 THR A C 1
ATOM 680 O O . THR A 1 88 ? 12.400 5.231 -4.190 1.00 90.75 88 THR A O 1
ATOM 683 N N . HIS A 1 89 ? 12.788 7.446 -4.179 1.00 81.44 89 HIS A N 1
ATOM 684 C CA . HIS A 1 89 ? 13.051 7.586 -5.609 1.00 81.44 89 HIS A CA 1
ATOM 685 C C . HIS A 1 89 ? 14.548 7.769 -5.887 1.00 81.44 89 HIS A C 1
ATOM 687 O O . HIS A 1 89 ? 15.316 8.187 -5.019 1.00 81.44 89 HIS A O 1
ATOM 693 N N . GLY A 1 90 ? 14.963 7.461 -7.117 1.00 77.50 90 GLY A N 1
ATOM 694 C CA . GLY A 1 90 ? 16.356 7.526 -7.565 1.00 77.50 90 GLY A CA 1
ATOM 695 C C . GLY A 1 90 ? 16.938 6.148 -7.883 1.00 77.50 90 GLY A C 1
ATOM 696 O O . GLY A 1 90 ? 16.203 5.181 -8.067 1.00 77.50 90 GLY A O 1
ATOM 697 N N . LEU A 1 91 ? 18.268 6.070 -7.960 1.00 74.25 91 LEU A N 1
ATOM 698 C CA . LEU A 1 91 ? 18.999 4.835 -8.260 1.00 74.25 91 LEU A CA 1
ATOM 699 C C . LEU A 1 91 ? 19.022 3.914 -7.033 1.00 74.25 91 LEU A C 1
ATOM 701 O O . LEU A 1 91 ? 20.000 3.859 -6.286 1.00 74.25 91 LEU A O 1
ATOM 705 N N . LEU A 1 92 ? 17.911 3.224 -6.799 1.00 77.62 92 LEU A N 1
ATOM 706 C CA . LEU A 1 92 ? 17.857 2.083 -5.895 1.00 77.62 92 LEU A CA 1
ATOM 707 C C . LEU A 1 92 ? 18.309 0.827 -6.637 1.00 77.62 92 LEU A C 1
ATOM 709 O O . LEU A 1 92 ? 18.088 0.702 -7.839 1.00 77.62 92 LEU A O 1
ATOM 713 N N . ARG A 1 93 ? 18.912 -0.121 -5.914 1.00 78.06 93 ARG A N 1
ATOM 714 C CA . ARG A 1 93 ? 19.046 -1.480 -6.445 1.00 78.06 93 ARG A CA 1
ATOM 715 C C . ARG A 1 93 ? 17.655 -2.102 -6.542 1.00 78.06 93 ARG A C 1
ATOM 717 O O . ARG A 1 93 ? 16.806 -1.832 -5.693 1.00 78.06 93 ARG A O 1
ATOM 724 N N . ASP A 1 94 ? 17.434 -2.949 -7.538 1.00 72.88 94 ASP A N 1
ATOM 725 C CA . ASP A 1 94 ? 16.117 -3.544 -7.804 1.00 72.88 94 ASP A CA 1
ATOM 726 C C . ASP A 1 94 ? 15.552 -4.336 -6.609 1.00 72.88 94 ASP A C 1
ATOM 728 O O . ASP A 1 94 ? 14.340 -4.346 -6.374 1.00 72.88 94 ASP A O 1
ATOM 732 N N . ASP A 1 95 ? 16.437 -4.941 -5.812 1.00 78.00 95 ASP A N 1
ATOM 733 C CA . ASP A 1 95 ? 16.130 -5.701 -4.596 1.00 78.00 95 ASP A CA 1
ATOM 734 C C . ASP A 1 95 ? 15.855 -4.819 -3.362 1.00 78.00 95 ASP A C 1
ATOM 736 O O . ASP A 1 95 ? 15.413 -5.306 -2.318 1.00 78.00 95 ASP A O 1
ATOM 740 N N . SER A 1 96 ? 16.084 -3.508 -3.463 1.00 84.62 96 SER A N 1
ATOM 741 C CA . SER A 1 96 ? 15.907 -2.573 -2.359 1.00 84.62 96 SER A CA 1
ATOM 742 C C . SER A 1 96 ? 14.436 -2.235 -2.147 1.00 84.62 96 SER A C 1
ATOM 744 O O . SER A 1 96 ? 13.672 -1.999 -3.085 1.00 84.62 96 SER A O 1
ATOM 746 N N . PHE A 1 97 ? 14.038 -2.146 -0.876 1.00 85.25 97 PHE A N 1
ATOM 747 C CA . PHE A 1 97 ? 12.706 -1.698 -0.476 1.00 85.25 97 PHE A CA 1
ATOM 748 C C . PHE A 1 97 ? 12.516 -0.201 -0.747 1.00 85.25 97 PHE A C 1
ATOM 750 O O . PHE A 1 97 ? 12.783 0.629 0.124 1.00 85.25 97 PHE A O 1
ATOM 757 N N . GLY A 1 98 ? 12.052 0.127 -1.955 1.00 90.38 98 GLY A N 1
ATOM 758 C CA . GLY A 1 98 ? 11.724 1.490 -2.370 1.00 90.38 98 GLY A CA 1
ATOM 759 C C . GLY A 1 98 ? 10.425 2.013 -1.765 1.00 90.38 98 GLY A C 1
ATOM 760 O O . GLY A 1 98 ? 10.275 3.216 -1.601 1.00 90.38 98 GLY A O 1
ATOM 761 N N . TRP A 1 99 ? 9.514 1.133 -1.358 1.00 93.12 99 TRP A N 1
ATOM 762 C CA . TRP A 1 99 ? 8.209 1.491 -0.809 1.00 93.12 99 TRP A CA 1
ATOM 763 C C . TRP A 1 99 ? 8.056 0.934 0.604 1.00 93.12 99 TRP A C 1
ATOM 765 O O . TRP A 1 99 ? 8.344 -0.238 0.856 1.00 93.12 99 TRP A O 1
ATOM 775 N N . ARG A 1 100 ? 7.605 1.763 1.545 1.00 93.62 100 ARG A N 1
ATOM 776 C CA . ARG A 1 100 ? 7.382 1.369 2.942 1.00 93.62 100 ARG A CA 1
ATOM 777 C C . ARG A 1 100 ? 6.131 2.030 3.482 1.00 93.62 100 ARG A C 1
ATOM 779 O O . ARG A 1 100 ? 6.023 3.249 3.437 1.00 93.62 100 ARG A O 1
ATOM 786 N N . LEU A 1 101 ? 5.216 1.240 4.019 1.00 93.50 101 LEU A N 1
ATOM 787 C CA . LEU A 1 101 ? 4.066 1.711 4.768 1.00 93.50 101 LEU A CA 1
ATOM 788 C C . LEU A 1 101 ? 4.258 1.391 6.245 1.00 93.50 101 LEU A C 1
ATOM 790 O O . LEU A 1 101 ? 4.614 0.271 6.610 1.00 93.50 101 LEU A O 1
ATOM 794 N N . LEU A 1 102 ? 3.983 2.391 7.068 1.00 91.00 102 LEU A N 1
ATOM 795 C CA . LEU A 1 102 ? 3.899 2.291 8.511 1.00 91.00 102 LEU A CA 1
ATOM 796 C C . LEU A 1 102 ? 2.489 2.685 8.934 1.00 91.00 102 LEU A C 1
ATOM 798 O O . LEU A 1 102 ? 2.000 3.716 8.471 1.00 91.00 102 LEU A O 1
ATOM 802 N N . ALA A 1 103 ? 1.861 1.925 9.822 1.00 88.31 103 ALA A N 1
ATOM 803 C CA . ALA A 1 103 ? 0.616 2.347 10.448 1.00 88.31 103 ALA A CA 1
ATOM 804 C C . ALA A 1 103 ? 0.625 2.068 11.948 1.00 88.31 103 ALA A C 1
ATOM 806 O O . ALA A 1 103 ? 1.181 1.075 12.400 1.00 88.31 103 ALA A O 1
ATOM 807 N N . GLY A 1 104 ? -0.008 2.957 12.697 1.00 80.81 104 GLY A N 1
ATOM 808 C CA . GLY A 1 104 ? 0.037 3.110 14.140 1.00 80.81 104 GLY A CA 1
ATOM 809 C C . GLY A 1 104 ? 0.616 4.470 14.553 1.00 80.81 104 GLY A C 1
ATOM 810 O O . GLY A 1 104 ? 1.129 5.210 13.705 1.00 80.81 104 GLY A O 1
ATOM 811 N N . PRO A 1 105 ? 0.517 4.815 15.845 1.00 69.75 105 PRO A N 1
ATOM 812 C CA . PRO A 1 105 ? 1.127 6.006 16.414 1.00 69.75 105 PRO A CA 1
ATOM 813 C C . PRO A 1 105 ? 2.621 6.096 16.071 1.00 69.75 105 PRO A C 1
ATOM 815 O O . PRO A 1 105 ? 3.351 5.103 16.062 1.00 69.75 105 PRO A O 1
ATOM 818 N N . ALA A 1 106 ? 3.079 7.299 15.726 1.00 62.19 106 ALA A N 1
ATOM 819 C CA . ALA A 1 106 ? 4.458 7.509 15.285 1.00 62.19 106 ALA A CA 1
ATOM 820 C C . ALA A 1 106 ? 5.481 7.296 16.418 1.00 62.19 106 ALA A C 1
ATOM 822 O O . ALA A 1 106 ? 6.625 6.933 16.152 1.00 62.19 106 ALA A O 1
ATOM 823 N N . ASP A 1 107 ? 5.065 7.511 17.665 1.00 64.81 107 ASP A N 1
ATOM 824 C CA . ASP A 1 107 ? 5.842 7.332 18.893 1.00 64.81 107 ASP A CA 1
ATOM 825 C C . ASP A 1 107 ? 6.048 5.858 19.273 1.00 64.81 107 ASP A C 1
ATOM 827 O O . ASP A 1 107 ? 7.062 5.532 19.886 1.00 64.81 107 ASP A O 1
ATOM 831 N N . SER A 1 108 ? 5.156 4.955 18.853 1.00 61.88 108 SER A N 1
ATOM 832 C CA . SER A 1 108 ? 5.295 3.509 19.078 1.00 61.88 108 SER A CA 1
ATOM 833 C C . SER A 1 108 ? 6.073 2.777 17.978 1.00 61.88 108 SER A C 1
ATOM 835 O O . SER A 1 108 ? 6.213 1.557 18.029 1.00 61.88 108 SER A O 1
ATOM 837 N N . GLY A 1 109 ? 6.591 3.498 16.976 1.00 60.12 109 GLY A N 1
ATOM 838 C CA . GLY A 1 109 ? 7.264 2.881 15.832 1.00 60.12 109 GLY A CA 1
ATOM 839 C C . GLY A 1 109 ? 6.311 2.157 14.878 1.00 60.12 109 GLY A C 1
ATOM 840 O O . GLY A 1 109 ? 6.791 1.370 14.068 1.00 60.12 109 GLY A O 1
ATOM 841 N N . GLY A 1 110 ? 5.004 2.455 14.950 1.00 66.12 110 GLY A N 1
ATOM 842 C CA . GLY A 1 110 ? 3.923 1.832 14.184 1.00 66.12 110 GLY A CA 1
ATOM 843 C C . GLY A 1 110 ? 3.538 0.435 14.684 1.00 66.12 110 GLY A C 1
ATOM 844 O O . GLY A 1 110 ? 4.378 -0.386 15.027 1.00 66.12 110 GLY A O 1
ATOM 845 N N . HIS A 1 111 ? 2.240 0.143 14.684 1.00 78.12 111 HIS A N 1
ATOM 846 C CA . HIS A 1 111 ? 1.682 -1.167 15.018 1.00 78.12 111 HIS A CA 1
ATOM 847 C C . HIS A 1 111 ? 1.923 -2.222 13.939 1.00 78.12 111 HIS A C 1
ATOM 849 O O . HIS A 1 111 ? 1.923 -3.413 14.242 1.00 78.12 111 HIS A O 1
ATOM 855 N N . TRP A 1 112 ? 2.089 -1.812 12.682 1.00 88.25 112 TRP A N 1
ATOM 856 C CA . TRP A 1 112 ? 2.448 -2.729 11.611 1.00 88.25 112 TRP A CA 1
ATOM 857 C C . TRP A 1 112 ? 3.186 -2.033 10.477 1.00 88.25 112 TRP A C 1
ATOM 859 O O . TRP A 1 112 ? 3.061 -0.824 10.246 1.00 88.25 112 TRP A O 1
ATOM 869 N N . THR A 1 113 ? 3.943 -2.842 9.737 1.00 91.19 113 THR A N 1
ATOM 870 C CA . THR A 1 113 ? 4.705 -2.406 8.570 1.00 91.19 113 THR A CA 1
ATOM 871 C C . THR A 1 113 ? 4.395 -3.255 7.344 1.00 91.19 113 THR A C 1
ATOM 873 O O . THR A 1 113 ? 4.140 -4.458 7.434 1.00 91.19 113 THR A O 1
ATOM 876 N N . ALA A 1 114 ? 4.442 -2.621 6.176 1.00 93.44 114 ALA A N 1
ATOM 877 C CA . ALA A 1 114 ? 4.494 -3.300 4.889 1.00 93.44 114 ALA A CA 1
ATOM 878 C C . ALA A 1 114 ? 5.627 -2.694 4.060 1.00 93.44 114 ALA A C 1
ATOM 880 O O . ALA A 1 114 ? 5.753 -1.474 3.964 1.00 93.44 114 ALA A O 1
ATOM 881 N N . ALA A 1 115 ? 6.481 -3.530 3.481 1.00 93.38 115 ALA A N 1
ATOM 882 C CA . ALA A 1 115 ? 7.665 -3.087 2.761 1.00 93.38 115 ALA A CA 1
ATOM 883 C C . ALA A 1 115 ? 7.782 -3.786 1.420 1.00 93.38 115 ALA A C 1
ATOM 885 O O . ALA A 1 115 ? 7.513 -4.979 1.262 1.00 93.38 115 ALA A O 1
ATOM 886 N N . PHE A 1 116 ? 8.187 -3.004 0.434 1.00 92.44 116 PHE A N 1
ATOM 887 C CA . PHE A 1 116 ? 7.967 -3.326 -0.948 1.00 92.44 116 PHE A CA 1
ATOM 888 C C . PHE A 1 116 ? 9.144 -2.920 -1.851 1.00 92.44 116 PHE A C 1
ATOM 890 O O . PHE A 1 116 ? 9.625 -1.790 -1.762 1.00 92.44 116 PHE A O 1
ATOM 897 N N . THR A 1 117 ? 9.662 -3.851 -2.667 1.00 90.25 117 THR A N 1
ATOM 898 C CA . THR A 1 117 ? 10.836 -3.589 -3.524 1.00 90.25 117 THR A CA 1
ATOM 899 C C . THR A 1 117 ? 10.521 -2.618 -4.659 1.00 90.25 117 THR A C 1
ATOM 901 O O . THR A 1 117 ? 9.369 -2.490 -5.075 1.00 90.25 117 THR A O 1
ATOM 904 N N . ALA A 1 118 ? 11.545 -1.922 -5.156 1.00 80.44 118 ALA A N 1
ATOM 905 C CA . ALA A 1 118 ? 11.396 -0.852 -6.144 1.00 80.44 118 ALA A CA 1
ATOM 906 C C . ALA A 1 118 ? 10.791 -1.328 -7.477 1.00 80.44 118 ALA A C 1
ATOM 908 O O . ALA A 1 118 ? 9.958 -0.632 -8.050 1.00 80.44 118 ALA A O 1
ATOM 909 N N . ARG A 1 119 ? 11.152 -2.534 -7.938 1.00 81.88 119 ARG A N 1
ATOM 910 C CA . ARG A 1 119 ? 10.703 -3.096 -9.226 1.00 81.88 119 ARG A CA 1
ATOM 911 C C . ARG A 1 119 ? 9.243 -3.560 -9.247 1.00 81.88 119 ARG A C 1
ATOM 913 O O . ARG A 1 119 ? 8.774 -4.061 -10.267 1.00 81.88 119 ARG A O 1
ATOM 920 N N . ARG A 1 120 ? 8.523 -3.479 -8.127 1.00 82.06 120 ARG A N 1
ATOM 921 C CA . ARG A 1 120 ? 7.187 -4.064 -8.081 1.00 82.06 120 ARG A CA 1
ATOM 922 C C . ARG A 1 120 ? 6.220 -3.323 -9.017 1.00 82.06 120 ARG A C 1
ATOM 924 O O . ARG A 1 120 ? 6.191 -2.093 -8.979 1.00 82.06 120 ARG A O 1
ATOM 931 N N . PRO A 1 121 ? 5.370 -4.056 -9.759 1.00 85.00 121 PRO A N 1
ATOM 932 C CA . PRO A 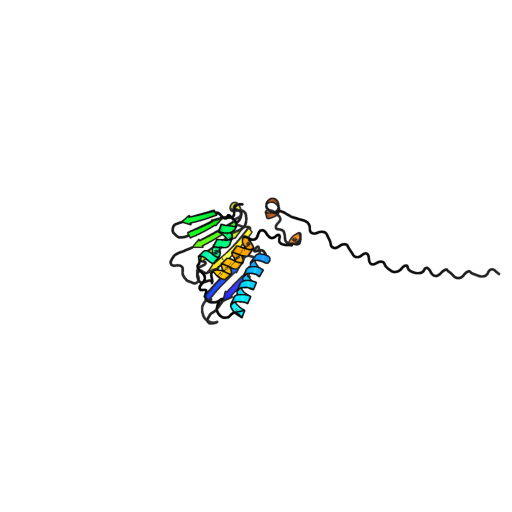1 121 ? 4.250 -3.469 -10.480 1.00 85.00 121 PRO A CA 1
ATOM 933 C C . PRO A 1 121 ? 3.424 -2.475 -9.628 1.00 85.00 121 PRO A C 1
ATOM 935 O O . PRO A 1 121 ? 2.910 -2.860 -8.565 1.00 85.00 121 PRO A O 1
ATOM 938 N N . PRO A 1 122 ? 3.282 -1.201 -10.056 1.00 88.31 122 PRO A N 1
ATOM 939 C CA . PRO A 1 122 ? 2.566 -0.171 -9.301 1.00 88.31 122 PRO A CA 1
ATOM 940 C C . PRO A 1 122 ? 1.107 -0.511 -8.993 1.00 88.31 122 PRO A C 1
ATOM 942 O O . PRO A 1 122 ? 0.600 -0.085 -7.958 1.00 88.31 122 PRO A O 1
ATOM 945 N N . GLN A 1 123 ? 0.432 -1.306 -9.827 1.00 89.00 123 GLN A N 1
ATOM 946 C CA . GLN A 1 123 ? -0.961 -1.707 -9.615 1.00 89.00 123 GLN A CA 1
AT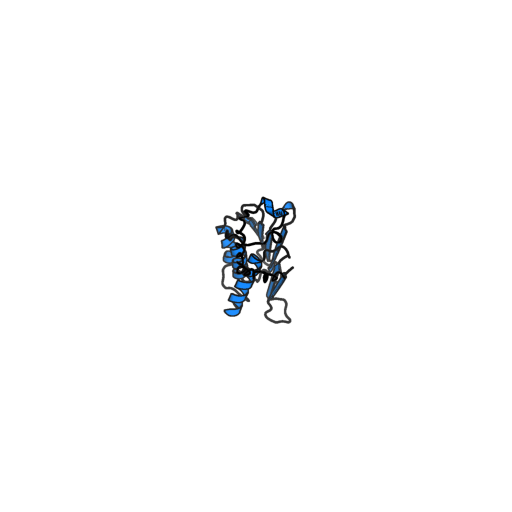OM 947 C C . GLN A 1 123 ? -1.158 -2.579 -8.371 1.00 89.00 123 GLN A C 1
ATOM 949 O O . GLN A 1 123 ? -2.184 -2.454 -7.707 1.00 89.00 123 GLN A O 1
ATOM 954 N N . LEU A 1 124 ? -0.166 -3.391 -7.987 1.00 92.44 124 LEU A N 1
ATOM 955 C CA . LEU A 1 124 ? -0.235 -4.175 -6.750 1.00 92.44 124 LEU A CA 1
ATOM 956 C C . LEU A 1 124 ? -0.182 -3.258 -5.522 1.00 92.44 124 LEU A C 1
ATOM 958 O O . LEU A 1 124 ? -0.894 -3.468 -4.540 1.00 92.44 124 LEU A O 1
ATOM 962 N N . ILE A 1 125 ? 0.636 -2.201 -5.586 1.00 91.94 125 ILE A N 1
ATOM 963 C CA . ILE A 1 125 ? 0.653 -1.162 -4.550 1.00 91.94 125 ILE A CA 1
ATOM 964 C C . ILE A 1 125 ? -0.654 -0.365 -4.597 1.00 91.94 125 ILE A C 1
ATOM 966 O O . ILE A 1 125 ? -1.209 -0.087 -3.543 1.00 91.94 125 ILE A O 1
ATOM 970 N N . ALA A 1 126 ? -1.186 -0.069 -5.786 1.00 93.00 126 ALA A N 1
ATOM 971 C CA . ALA A 1 126 ? -2.455 0.634 -5.963 1.00 93.00 126 ALA A CA 1
ATOM 972 C C . ALA A 1 126 ? -3.644 -0.128 -5.361 1.00 93.00 126 ALA A C 1
ATOM 974 O O . ALA A 1 126 ? -4.510 0.478 -4.737 1.00 93.00 126 ALA A O 1
ATOM 975 N N . ALA A 1 127 ? -3.700 -1.453 -5.522 1.00 93.50 127 ALA A N 1
ATOM 976 C CA . ALA A 1 127 ? -4.724 -2.289 -4.902 1.00 93.50 127 ALA A CA 1
ATOM 977 C C . ALA A 1 127 ? -4.639 -2.219 -3.371 1.00 93.50 127 ALA A C 1
ATOM 979 O O . ALA A 1 127 ? -5.643 -1.997 -2.693 1.00 93.50 127 ALA A O 1
ATOM 980 N N . PHE A 1 128 ? -3.421 -2.313 -2.839 1.00 93.38 128 PHE A N 1
ATOM 981 C CA . PHE A 1 128 ? -3.163 -2.220 -1.409 1.00 93.38 128 PHE A CA 1
ATOM 982 C C . PHE A 1 128 ? -3.493 -0.828 -0.838 1.00 93.38 128 PHE A C 1
ATOM 984 O O . PHE A 1 128 ? -4.156 -0.722 0.192 1.00 93.38 128 PHE A O 1
ATOM 991 N N . THR A 1 129 ? -3.093 0.257 -1.507 1.00 94.44 129 THR A N 1
ATOM 992 C CA . THR A 1 129 ? -3.390 1.628 -1.065 1.00 94.44 129 THR A CA 1
ATOM 993 C C . THR A 1 129 ? -4.853 2.003 -1.251 1.00 94.44 129 THR A C 1
ATOM 995 O O . THR A 1 129 ? -5.380 2.757 -0.439 1.00 94.44 129 THR A O 1
ATOM 998 N N . ARG A 1 130 ? -5.542 1.448 -2.254 1.00 94.56 130 ARG A N 1
ATOM 999 C CA . ARG A 1 130 ? -6.997 1.578 -2.404 1.00 94.56 130 ARG A CA 1
ATOM 1000 C C . ARG A 1 130 ? -7.734 0.916 -1.246 1.00 94.56 130 ARG A C 1
ATOM 1002 O O . ARG A 1 130 ? -8.622 1.542 -0.681 1.00 94.56 130 ARG A O 1
ATOM 1009 N N . ALA A 1 131 ? -7.347 -0.302 -0.868 1.00 92.81 131 ALA A N 1
ATOM 1010 C CA . ALA A 1 131 ? -7.925 -0.977 0.291 1.00 92.81 131 ALA A CA 1
ATOM 1011 C C . ALA A 1 131 ? -7.640 -0.206 1.593 1.00 92.81 131 ALA A C 1
ATOM 1013 O O . ALA A 1 131 ? -8.528 -0.057 2.424 1.00 92.81 131 ALA A O 1
ATOM 1014 N N . LEU A 1 132 ? -6.435 0.357 1.736 1.00 91.81 132 LEU A N 1
ATOM 1015 C CA . LEU A 1 132 ? -6.059 1.193 2.882 1.00 91.81 132 LEU 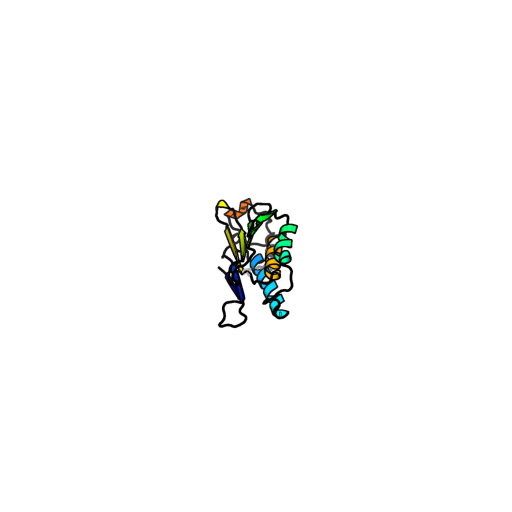A CA 1
ATOM 1016 C C . LEU A 1 132 ? -6.849 2.503 2.968 1.00 91.81 132 LEU A C 1
ATOM 1018 O O . LEU A 1 132 ? -7.141 2.976 4.062 1.00 91.81 132 LEU A O 1
ATOM 1022 N N . ALA A 1 133 ? -7.157 3.103 1.823 1.00 91.50 133 ALA A N 1
ATOM 1023 C CA . ALA A 1 133 ? -7.917 4.342 1.714 1.00 91.50 133 ALA A CA 1
ATOM 1024 C C . ALA A 1 133 ? -9.439 4.134 1.760 1.00 91.50 133 ALA A C 1
ATOM 1026 O O . ALA A 1 133 ? -10.177 5.119 1.794 1.00 91.50 133 ALA A O 1
ATOM 1027 N N . SER A 1 134 ? -9.916 2.885 1.722 1.00 87.88 134 SER A N 1
ATOM 1028 C CA . SER A 1 134 ? -11.346 2.596 1.671 1.00 87.88 134 SER A CA 1
ATOM 1029 C C . SER A 1 134 ? -12.033 3.014 2.977 1.00 87.88 134 SER A C 1
ATOM 1031 O O . SER A 1 134 ? -11.592 2.603 4.052 1.00 87.88 134 SER A O 1
ATOM 1033 N N . PRO A 1 135 ? -13.130 3.793 2.916 1.00 81.88 135 PRO A N 1
ATOM 1034 C CA . PRO A 1 135 ? -13.947 4.098 4.087 1.00 81.88 135 PRO A CA 1
ATOM 1035 C C . PRO A 1 135 ? -14.899 2.947 4.455 1.00 81.88 135 PRO A C 1
ATOM 1037 O O . PRO A 1 135 ? -15.652 3.067 5.421 1.00 81.88 135 PRO A O 1
ATOM 1040 N N . GLU A 1 136 ? -14.922 1.866 3.670 1.00 82.62 136 GLU A N 1
ATOM 1041 C CA . GLU A 1 136 ? -15.828 0.742 3.880 1.00 82.62 136 GLU A CA 1
ATOM 1042 C C . GLU A 1 136 ? -15.534 0.046 5.223 1.00 82.62 136 GLU A C 1
ATOM 1044 O O . GLU A 1 136 ? -14.396 -0.369 5.464 1.00 82.62 136 GLU A O 1
ATOM 1049 N N . PRO A 1 137 ? -16.532 -0.094 6.117 1.00 79.44 137 PRO A N 1
ATOM 1050 C CA . PRO A 1 137 ? -16.340 -0.786 7.384 1.00 79.44 137 PRO A CA 1
ATOM 1051 C C . PRO A 1 137 ? -15.973 -2.256 7.159 1.00 79.44 137 PRO A C 1
ATOM 1053 O O . PRO A 1 137 ? -16.701 -2.987 6.491 1.00 79.44 137 PRO A O 1
ATOM 1056 N N . LEU A 1 138 ? -14.881 -2.716 7.774 1.00 79.75 138 LEU A N 1
ATOM 1057 C CA . LEU A 1 138 ? -14.531 -4.135 7.776 1.00 79.75 138 LEU A CA 1
ATOM 1058 C C . LEU A 1 138 ? -15.203 -4.849 8.948 1.00 79.75 138 LEU A C 1
ATOM 1060 O O . LEU A 1 138 ? -15.036 -4.459 10.107 1.00 79.75 138 LEU A O 1
ATOM 1064 N N . ALA A 1 139 ? -15.918 -5.931 8.644 1.00 79.56 139 ALA A N 1
ATOM 1065 C CA . ALA A 1 139 ? -16.442 -6.838 9.653 1.00 79.56 139 ALA A CA 1
ATOM 1066 C C . ALA A 1 139 ? -15.279 -7.528 10.381 1.00 79.56 139 ALA A C 1
ATOM 1068 O O . ALA A 1 139 ? -14.448 -8.177 9.748 1.00 79.56 139 ALA A O 1
ATOM 1069 N N . ARG A 1 140 ? -15.227 -7.387 11.709 1.00 79.31 140 ARG A N 1
ATOM 1070 C CA . ARG A 1 140 ? -14.223 -8.027 12.565 1.00 79.31 140 ARG A CA 1
ATOM 1071 C C . ARG A 1 140 ? -14.843 -8.585 13.825 1.00 79.31 140 ARG A C 1
ATOM 1073 O O . ARG A 1 140 ? -15.779 -8.006 14.381 1.00 79.31 140 ARG A O 1
ATOM 1080 N N . THR A 1 141 ? -14.286 -9.690 14.296 1.00 80.12 141 THR A N 1
ATOM 1081 C CA . THR A 1 141 ? -14.594 -10.204 15.626 1.00 80.12 141 THR A CA 1
ATOM 1082 C C . THR A 1 141 ? -13.873 -9.372 16.692 1.00 80.12 141 THR A C 1
ATOM 1084 O O . THR A 1 141 ? -12.890 -8.679 16.421 1.00 80.12 141 THR A O 1
ATOM 1087 N N . ALA A 1 142 ? -14.389 -9.374 17.923 1.00 76.19 142 ALA A N 1
ATOM 1088 C CA . ALA A 1 142 ? -13.893 -8.492 18.984 1.00 76.19 142 ALA A CA 1
ATOM 1089 C C . ALA A 1 142 ? -12.421 -8.753 19.367 1.00 76.19 142 ALA A C 1
ATOM 1091 O O . ALA A 1 142 ? -11.739 -7.836 19.823 1.00 76.19 142 ALA A O 1
ATOM 1092 N N . ASP A 1 143 ? -11.946 -9.982 19.166 1.00 78.12 143 ASP A N 1
ATOM 1093 C CA . ASP A 1 143 ? -10.568 -10.444 19.356 1.00 78.12 143 ASP A CA 1
ATOM 1094 C C . ASP A 1 143 ? -9.608 -9.974 18.250 1.00 78.12 143 ASP A C 1
ATOM 1096 O O . ASP A 1 143 ? -8.411 -9.853 18.495 1.00 78.12 143 ASP A O 1
ATOM 1100 N N . GLN A 1 144 ? -10.122 -9.630 17.066 1.00 74.69 144 GLN A N 1
ATOM 1101 C CA . GLN A 1 144 ? -9.330 -9.089 15.954 1.00 74.69 144 GLN A CA 1
ATOM 1102 C C . GLN A 1 144 ? -9.100 -7.574 16.057 1.00 74.69 144 GLN A C 1
ATOM 1104 O O . GLN A 1 144 ? -8.413 -6.997 15.216 1.00 74.69 144 GLN A O 1
ATOM 1109 N N . LEU A 1 145 ? -9.689 -6.900 17.050 1.00 74.25 145 LEU A N 1
ATOM 1110 C CA . LEU A 1 145 ? -9.535 -5.459 17.246 1.00 74.25 145 LEU A CA 1
ATOM 1111 C C . LEU A 1 145 ? -8.334 -5.170 18.158 1.00 74.25 145 LEU A C 1
ATOM 1113 O O . LEU A 1 145 ? -8.419 -5.448 19.359 1.00 74.25 145 LEU A O 1
ATOM 1117 N N . PRO A 1 146 ? -7.249 -4.551 17.648 1.00 71.50 146 PRO A N 1
ATOM 1118 C CA . PRO A 1 146 ? -6.121 -4.166 18.489 1.00 71.50 146 PRO A CA 1
ATOM 1119 C C . PRO A 1 146 ? -6.598 -3.180 19.557 1.00 71.50 146 PRO A C 1
ATOM 1121 O O . PRO A 1 146 ? -7.175 -2.140 19.228 1.00 71.50 146 PRO A O 1
ATOM 1124 N N . LEU A 1 147 ? -6.382 -3.514 20.833 1.00 72.31 147 LEU A N 1
ATOM 1125 C CA . LEU A 1 147 ? -6.878 -2.721 21.964 1.00 72.31 147 LEU A CA 1
ATOM 1126 C C . LEU A 1 147 ? -6.377 -1.273 21.903 1.00 72.31 147 LEU A C 1
ATOM 1128 O O . LEU A 1 147 ? -7.172 -0.353 22.088 1.00 72.31 147 LEU A O 1
ATOM 1132 N N . ASP A 1 148 ? -5.110 -1.088 21.540 1.00 71.19 148 ASP A N 1
ATOM 1133 C CA . ASP A 1 148 ? -4.454 0.223 21.450 1.00 71.19 148 ASP A CA 1
ATOM 1134 C C . ASP A 1 148 ? -5.049 1.116 20.352 1.00 71.19 148 ASP A C 1
ATOM 1136 O O . ASP A 1 148 ? -5.023 2.339 20.455 1.00 71.19 148 ASP A O 1
ATOM 1140 N N . ASN A 1 149 ? -5.665 0.516 19.328 1.00 72.31 149 ASN A N 1
ATOM 1141 C CA . ASN A 1 149 ? -6.289 1.256 18.235 1.00 72.31 149 ASN A CA 1
ATOM 1142 C C . ASN A 1 149 ? -7.736 1.650 18.536 1.00 72.31 149 ASN A C 1
ATOM 1144 O O . ASN A 1 149 ? -8.279 2.494 17.829 1.00 72.31 149 ASN A O 1
ATOM 1148 N N . ARG A 1 150 ? -8.378 1.082 19.569 1.00 75.88 150 ARG A N 1
ATOM 1149 C CA . ARG A 1 150 ? -9.795 1.344 19.889 1.00 75.88 150 ARG A CA 1
ATOM 1150 C C . ARG A 1 150 ? -10.166 2.830 19.976 1.00 75.88 150 ARG A C 1
ATOM 1152 O O . ARG A 1 150 ? -11.222 3.162 19.444 1.00 75.88 150 ARG A O 1
ATOM 1159 N N . PRO A 1 151 ? -9.346 3.732 20.555 1.00 80.44 151 PRO A N 1
ATOM 1160 C CA . PRO A 1 151 ? -9.655 5.165 20.583 1.00 80.44 151 PRO A CA 1
ATOM 1161 C C . PRO A 1 151 ? -9.756 5.813 19.194 1.00 80.44 151 PRO A C 1
ATOM 1163 O O . PRO A 1 151 ? -10.322 6.892 19.054 1.00 80.44 151 PRO A O 1
ATOM 1166 N N . HIS A 1 152 ? -9.205 5.162 18.169 1.00 76.56 152 HIS A N 1
ATOM 1167 C CA . HIS A 1 152 ? -9.157 5.633 16.788 1.00 76.56 152 HIS A CA 1
ATOM 1168 C C . HIS A 1 152 ? -10.116 4.871 15.859 1.00 76.56 152 HIS A C 1
ATOM 1170 O O . HIS A 1 152 ? -10.093 5.092 14.649 1.00 76.56 152 HIS A O 1
ATOM 1176 N N . LEU A 1 153 ? -10.947 3.971 16.400 1.00 79.38 153 LEU A N 1
ATOM 1177 C CA . LEU A 1 153 ? -11.883 3.149 15.634 1.00 79.38 153 LEU A CA 1
ATOM 1178 C C . LEU A 1 153 ? -13.329 3.589 15.868 1.00 79.38 153 LEU A C 1
ATOM 1180 O O . LEU A 1 153 ? -13.771 3.771 17.001 1.00 79.38 153 LEU A O 1
ATOM 1184 N N . THR A 1 154 ? -14.106 3.667 14.789 1.00 80.19 154 THR A N 1
ATOM 1185 C CA . THR A 1 154 ? -15.570 3.691 14.864 1.00 80.19 154 THR A CA 1
ATOM 1186 C C . THR A 1 154 ? -16.076 2.255 14.782 1.00 80.19 154 THR A C 1
ATOM 1188 O O . THR A 1 154 ? -15.909 1.596 13.759 1.00 80.19 154 THR A O 1
ATOM 1191 N N . ILE A 1 155 ? -16.661 1.751 15.870 1.00 82.12 155 ILE A N 1
ATOM 1192 C CA . ILE A 1 155 ? -17.143 0.369 15.965 1.00 82.12 155 ILE A CA 1
ATOM 1193 C C . ILE A 1 155 ? -18.668 0.374 15.924 1.00 82.12 155 ILE A C 1
ATOM 1195 O O . ILE A 1 155 ? -19.319 0.952 16.794 1.00 82.12 155 ILE A O 1
ATOM 1199 N N . THR A 1 156 ? -19.235 -0.320 14.941 1.00 83.06 156 THR A N 1
ATOM 1200 C CA . THR A 1 156 ? -20.674 -0.582 14.854 1.00 83.06 156 THR A CA 1
ATOM 1201 C C . THR A 1 156 ? -20.916 -2.069 15.114 1.00 83.06 156 THR A C 1
ATOM 1203 O O . THR A 1 156 ? -20.535 -2.894 14.281 1.00 83.06 156 THR A O 1
ATOM 1206 N N . PRO A 1 157 ? -21.514 -2.452 16.258 1.00 82.31 157 PRO A N 1
ATOM 1207 C CA . PRO A 1 157 ? -21.841 -3.846 16.532 1.00 82.31 157 PRO A CA 1
ATOM 1208 C C . PRO A 1 157 ? -22.793 -4.393 15.466 1.00 82.31 157 PRO A C 1
ATOM 1210 O O . PRO A 1 157 ? -23.857 -3.823 15.224 1.00 82.31 157 PRO A O 1
ATOM 1213 N N . THR A 1 158 ? -22.427 -5.507 14.834 1.00 77.31 158 THR A N 1
ATOM 1214 C CA . THR A 1 158 ? -23.366 -6.238 13.974 1.00 77.31 158 THR A CA 1
ATOM 1215 C C . THR A 1 158 ? -24.369 -6.963 14.875 1.00 77.31 158 THR A C 1
ATOM 1217 O O . THR A 1 158 ? -23.934 -7.637 15.815 1.00 77.31 158 THR A O 1
ATOM 1220 N N . PRO A 1 159 ? -25.691 -6.834 14.654 1.00 72.88 159 PRO A N 1
ATOM 1221 C CA . PRO A 1 159 ? -26.674 -7.544 15.460 1.00 72.88 159 PRO A CA 1
ATOM 1222 C C . PRO A 1 159 ? -26.412 -9.050 15.385 1.00 72.88 159 PRO A C 1
ATOM 1224 O O . PRO A 1 159 ? -26.217 -9.603 14.301 1.00 72.88 159 PRO A O 1
ATOM 1227 N N . ALA A 1 160 ? -26.386 -9.706 16.547 1.00 70.00 160 ALA A N 1
ATOM 1228 C CA . ALA A 1 160 ? -26.233 -11.151 16.613 1.00 70.00 160 ALA A CA 1
ATOM 1229 C C . ALA A 1 160 ? -27.342 -11.811 15.776 1.00 70.00 160 ALA A C 1
ATOM 1231 O O . ALA A 1 160 ? -28.495 -11.368 15.868 1.00 70.00 160 ALA A O 1
ATOM 1232 N N . PRO A 1 161 ? -27.038 -12.851 14.973 1.00 63.12 161 PRO A N 1
ATOM 1233 C CA . PRO A 1 161 ? -28.083 -13.602 14.300 1.00 63.12 161 PRO A CA 1
ATOM 1234 C C . PRO A 1 161 ? -29.063 -14.073 15.369 1.00 63.12 161 PRO A C 1
ATOM 1236 O O . PRO A 1 161 ? -28.663 -14.738 16.326 1.00 63.12 161 PRO A O 1
ATOM 1239 N N . THR A 1 162 ? -30.331 -13.669 15.244 1.00 61.44 162 THR A N 1
ATOM 1240 C CA . THR A 1 162 ? -31.390 -14.111 16.149 1.00 61.44 162 THR A CA 1
ATOM 1241 C C . THR A 1 162 ? -31.315 -15.626 16.174 1.00 61.44 162 THR A C 1
ATOM 1243 O O . THR A 1 162 ? -31.478 -16.263 15.129 1.00 61.44 162 THR A O 1
ATOM 1246 N N . ALA A 1 163 ? -30.984 -16.201 17.334 1.00 61.38 163 ALA A N 1
ATOM 1247 C CA . ALA A 1 163 ? -31.021 -17.639 17.494 1.00 61.38 163 ALA A CA 1
ATOM 1248 C C . ALA A 1 163 ? -32.402 -18.070 17.003 1.00 61.38 163 ALA A C 1
ATOM 1250 O O . ALA A 1 163 ? -33.417 -17.607 17.527 1.00 61.38 163 ALA A O 1
ATOM 1251 N N . ARG A 1 164 ? -32.452 -18.875 15.934 1.00 54.72 164 ARG A N 1
ATOM 1252 C CA . ARG A 1 164 ? -33.688 -19.557 15.574 1.00 54.72 164 ARG A CA 1
ATOM 1253 C C . ARG A 1 164 ? -34.029 -20.363 16.812 1.00 54.72 164 ARG A C 1
ATOM 1255 O O . ARG A 1 164 ? -33.346 -21.342 17.101 1.00 54.72 164 ARG A O 1
ATOM 1262 N N . THR A 1 165 ? -35.018 -19.909 17.575 1.00 55.78 165 THR A N 1
ATOM 1263 C CA . THR A 1 165 ? -35.635 -20.720 18.608 1.00 55.78 165 THR A CA 1
ATOM 1264 C C . THR A 1 165 ? -36.113 -21.959 17.876 1.00 55.78 165 THR A C 1
ATOM 1266 O O . THR A 1 165 ? -37.089 -21.911 17.128 1.00 55.78 165 THR A O 1
ATOM 1269 N N . THR A 1 166 ? -35.362 -23.050 17.991 1.00 53.38 166 THR A N 1
ATOM 1270 C CA . THR A 1 166 ? -35.853 -24.366 17.626 1.00 53.38 166 THR A CA 1
ATOM 1271 C C . THR A 1 166 ? -37.047 -24.581 18.537 1.00 53.38 166 THR A C 1
ATOM 1273 O O . THR A 1 166 ? -36.886 -24.925 19.705 1.00 53.38 166 THR A O 1
ATOM 1276 N N . ASN A 1 167 ? -38.244 -24.287 18.029 1.00 51.28 167 ASN A N 1
ATOM 1277 C CA . ASN A 1 167 ? -39.475 -24.787 18.607 1.00 51.28 167 ASN A CA 1
ATOM 1278 C C . ASN A 1 167 ? -39.345 -26.307 18.556 1.00 51.28 167 ASN A C 1
ATOM 1280 O O . ASN A 1 167 ? -39.575 -26.928 17.518 1.00 51.28 167 ASN A O 1
ATOM 1284 N N . ALA A 1 168 ? -38.898 -26.895 19.663 1.00 55.91 168 ALA A N 1
ATOM 1285 C CA . ALA A 1 168 ? -39.092 -28.307 19.894 1.00 55.91 168 ALA A CA 1
ATOM 1286 C C . ALA A 1 168 ? -40.607 -28.558 19.783 1.00 55.91 168 ALA A C 1
ATOM 1288 O O . ALA A 1 168 ? -41.384 -27.791 20.366 1.00 55.91 168 ALA A O 1
ATOM 1289 N N . PRO A 1 169 ? -41.055 -29.560 19.008 1.00 55.94 169 PRO A N 1
ATOM 1290 C CA . PRO A 1 169 ? -42.468 -29.899 18.973 1.00 55.94 169 PRO A CA 1
ATOM 1291 C C . PRO A 1 169 ? -42.929 -30.204 20.407 1.00 55.94 169 PRO A C 1
ATOM 1293 O O . PRO A 1 169 ? -42.152 -30.780 21.175 1.00 55.94 169 PRO A O 1
ATOM 1296 N N . PRO A 1 170 ? -44.153 -29.809 20.800 1.00 55.12 170 PRO A N 1
ATOM 1297 C CA . PRO A 1 170 ? -44.654 -30.110 22.131 1.00 55.12 170 PRO A CA 1
ATOM 1298 C C . PRO A 1 170 ? -44.597 -31.623 22.335 1.00 55.12 170 PRO A C 1
ATOM 1300 O O . PRO A 1 170 ? -45.215 -32.383 21.588 1.00 55.12 170 PRO A O 1
ATOM 1303 N N . THR A 1 171 ? -43.831 -32.069 23.329 1.00 58.88 171 THR A N 1
ATOM 1304 C CA . THR A 1 171 ? -43.856 -33.456 23.782 1.00 58.88 171 THR A CA 1
ATOM 1305 C C . THR A 1 171 ? -45.279 -33.728 24.247 1.00 58.88 171 THR A C 1
ATOM 1307 O O . THR A 1 171 ? -45.726 -33.183 25.258 1.00 58.88 171 THR A O 1
ATOM 1310 N N . LEU A 1 172 ? -46.018 -34.521 23.471 1.00 50.19 172 LEU A N 1
ATOM 1311 C CA . LEU A 1 172 ? -47.340 -34.999 23.845 1.00 50.19 172 LEU A CA 1
ATOM 1312 C C . LEU A 1 172 ? -47.176 -35.733 25.185 1.00 50.19 172 LEU A C 1
ATOM 1314 O O . LEU A 1 172 ? -46.559 -36.798 25.235 1.00 50.19 172 LEU A O 1
ATOM 1318 N N . ARG A 1 173 ? -47.652 -35.147 26.292 1.00 56.38 173 ARG A N 1
ATOM 1319 C CA . ARG A 1 173 ? -47.740 -35.879 27.560 1.00 56.38 173 ARG A CA 1
ATOM 1320 C C . ARG A 1 173 ? -48.737 -37.008 27.347 1.00 56.38 173 ARG A C 1
ATOM 1322 O O . ARG A 1 173 ? -49.928 -36.753 27.195 1.00 56.38 173 ARG A O 1
ATOM 1329 N N . VAL A 1 174 ? -48.239 -38.238 27.327 1.00 59.88 174 VAL A N 1
ATOM 1330 C CA . VAL A 1 174 ? -49.070 -39.433 27.453 1.00 59.88 174 VAL A CA 1
ATOM 1331 C C . VAL A 1 174 ? -49.667 -39.412 28.868 1.00 59.88 174 VAL A C 1
ATOM 1333 O O . VAL A 1 174 ? -48.900 -39.282 29.825 1.00 59.88 174 VAL A O 1
ATOM 1336 N N . PRO A 1 175 ? -51.000 -39.466 29.037 1.00 54.34 175 PRO A N 1
ATOM 1337 C CA . PRO A 1 175 ? -51.609 -39.621 30.353 1.00 54.34 175 PRO A CA 1
ATOM 1338 C C . PRO A 1 175 ? -51.260 -40.996 30.937 1.00 54.34 175 PRO A C 1
ATOM 1340 O O . PRO A 1 175 ? -51.312 -41.998 30.225 1.00 54.34 175 PRO A O 1
ATOM 1343 N N . ASP A 1 176 ? -50.919 -41.029 32.224 1.00 63.78 176 ASP A N 1
ATOM 1344 C CA . ASP A 1 176 ? -50.701 -42.256 33.004 1.00 63.78 176 ASP A CA 1
ATOM 1345 C C . ASP A 1 176 ? -51.965 -43.145 32.970 1.00 63.78 176 ASP A C 1
ATOM 1347 O O . ASP A 1 176 ? -53.074 -42.611 33.111 1.00 63.78 176 ASP A O 1
ATOM 1351 N N . PRO A 1 177 ? -51.866 -44.478 32.792 1.00 51.91 177 PRO A N 1
ATOM 1352 C CA . PRO A 1 177 ? -53.031 -45.345 32.887 1.00 51.91 177 PRO A CA 1
ATOM 1353 C C . PRO A 1 177 ? -53.536 -45.402 34.335 1.00 51.91 177 PRO A C 1
ATOM 1355 O O . PRO A 1 177 ? -52.794 -45.689 35.272 1.00 51.91 177 PRO A O 1
ATOM 1358 N N . ALA A 1 178 ? -54.832 -45.143 34.509 1.00 54.94 178 ALA A N 1
ATOM 1359 C CA . ALA A 1 178 ? -55.515 -45.264 35.789 1.00 54.94 178 ALA A CA 1
ATOM 1360 C C . ALA A 1 178 ? -55.458 -46.713 36.310 1.00 54.94 178 ALA A C 1
ATOM 1362 O O . ALA A 1 178 ? -55.825 -47.653 35.603 1.00 54.94 178 ALA A O 1
ATOM 1363 N N . LEU A 1 179 ? -55.036 -46.880 37.566 1.00 54.75 179 LEU A N 1
ATOM 1364 C CA . LEU A 1 179 ? -55.169 -48.132 38.313 1.00 54.75 179 LEU A CA 1
ATOM 1365 C C . LEU A 1 179 ? -56.658 -48.429 38.574 1.00 54.75 179 LEU A C 1
ATOM 1367 O O . LEU A 1 179 ? -57.362 -47.545 39.072 1.00 54.75 179 LEU A O 1
ATOM 1371 N N . PRO A 1 180 ? -57.155 -49.648 38.300 1.00 51.34 180 PRO A N 1
ATOM 1372 C CA . PRO A 1 180 ? -58.479 -50.050 38.746 1.00 51.34 180 PRO A CA 1
ATOM 1373 C C . PRO A 1 180 ? -58.442 -50.390 40.241 1.00 51.34 180 PRO A C 1
ATOM 1375 O O . PRO A 1 180 ? -57.591 -51.152 40.698 1.00 51.34 180 PRO A O 1
ATOM 1378 N N . GLY A 1 181 ? -59.372 -49.804 40.995 1.00 47.97 181 GLY A N 1
ATOM 1379 C CA . GLY A 1 181 ? -59.632 -50.165 42.384 1.00 47.97 181 GLY A CA 1
ATOM 1380 C C . GLY A 1 181 ? -60.319 -51.528 42.495 1.00 47.97 181 GLY A C 1
ATOM 1381 O O . GLY A 1 181 ? -61.188 -51.856 41.683 1.00 47.97 181 GLY A O 1
ATOM 1382 N N . GLY A 1 182 ? -59.927 -52.283 43.519 1.00 42.88 182 GLY A N 1
ATOM 1383 C CA . GLY A 1 182 ? -60.498 -53.564 43.931 1.00 42.88 182 GLY A CA 1
ATOM 1384 C C . GLY A 1 182 ? -59.771 -54.086 45.156 1.00 42.88 182 GLY A C 1
ATOM 1385 O O . GLY A 1 182 ? -58.577 -54.414 45.001 1.00 42.88 182 GLY A O 1
#

Foldseek 3Di:
DDKDFDCPDPPDHGLKMKDKDPLPDPLLVVLLVVLCVVCVVVPCLFNAPPDDLCLLCVLLVVLVWDWDDDDFKIKTAHPVNQKIKIAGDDDDDQHDFRIKIAGGDVVVVGPIIMTIGPSGNSVSSNSSSNSVSDPDDDDDDPVSDDPRCVVVDDDDDDDDDDPPPPPDPPPPPDDDDDDDDD